Protein AF-A0A967H007-F1 (afdb_monomer_lite)

Sequence (73 aa):
MDPLKYQRPADRAAVESPEWMTVKLRYKAPDGEKSTLLEVPVKDDPVGWAGTSTDFKLAAGVALFGEKLRGSD

Secondary structure (DSSP, 8-state):
----TT------PPP--SEEEEEEEEEE-TT--SEEEEEEEEE--PPPGGGS-HHHHHHHHHHHHHHHHHT--

pLDDT: mean 85.55, std 11.45, range [48.06, 97.19]

Radius of gyration: 19.54 Å; chains: 1; bounding box: 41×41×44 Å

Foldseek 3Di:
DDPDPPDDPPPDDDDPDQFPDKDWDWDADPPGPDIDIDIDTHGPDDDDPVPDDPVVVVVVVVVVVVCVVVVPD

Structure (mmCIF, N/CA/C/O backbone):
data_AF-A0A967H007-F1
#
_entry.id   AF-A0A967H007-F1
#
loop_
_atom_site.group_PDB
_atom_site.id
_atom_site.type_symbol
_atom_site.label_atom_id
_atom_site.label_alt_id
_atom_site.label_comp_id
_atom_site.label_asym_id
_atom_site.label_entity_id
_atom_site.label_seq_id
_atom_site.pdbx_PDB_ins_code
_atom_site.Cartn_x
_atom_site.Cartn_y
_atom_site.Cartn_z
_atom_site.occupancy
_atom_site.B_iso_or_equiv
_atom_site.auth_seq_id
_atom_site.auth_comp_id
_atom_site.auth_asym_id
_atom_site.auth_atom_id
_atom_site.pdbx_PDB_model_num
ATOM 1 N N . MET A 1 1 ? 5.835 25.786 -17.306 1.00 48.06 1 MET A N 1
ATOM 2 C CA . MET A 1 1 ? 5.201 25.184 -16.118 1.00 48.06 1 MET A CA 1
ATOM 3 C C . MET A 1 1 ? 4.339 26.252 -15.486 1.00 48.06 1 MET A C 1
ATOM 5 O O . MET A 1 1 ? 4.881 27.277 -15.092 1.00 48.06 1 MET A O 1
ATOM 9 N N . ASP A 1 2 ? 3.024 26.055 -15.499 1.0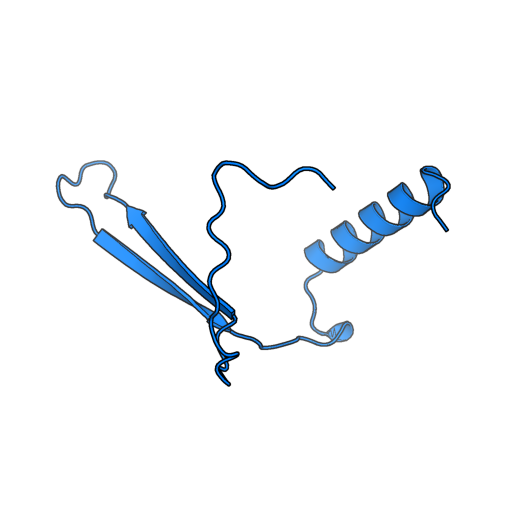0 54.84 2 ASP A N 1
ATOM 10 C CA . ASP A 1 2 ? 2.067 26.998 -14.919 1.00 54.84 2 ASP A CA 1
ATOM 11 C C . ASP A 1 2 ? 2.059 26.828 -13.387 1.00 54.84 2 ASP A C 1
ATOM 13 O O . ASP A 1 2 ? 1.987 25.689 -12.911 1.00 54.84 2 ASP A O 1
ATOM 17 N N . PRO A 1 3 ? 2.174 27.902 -12.592 1.00 67.06 3 PRO A N 1
ATOM 18 C CA . PRO A 1 3 ? 2.163 27.787 -11.143 1.00 67.06 3 PRO A CA 1
ATOM 19 C C . PRO A 1 3 ? 0.788 27.321 -10.642 1.00 67.06 3 PRO A C 1
ATOM 21 O O . PRO A 1 3 ? -0.249 27.911 -10.951 1.00 67.06 3 PRO A O 1
ATOM 24 N N . LEU A 1 4 ? 0.775 26.252 -9.840 1.00 74.94 4 LEU A N 1
ATOM 25 C CA . LEU A 1 4 ? -0.442 25.680 -9.261 1.00 74.94 4 LEU A CA 1
ATOM 26 C C . LEU A 1 4 ? -1.097 26.680 -8.294 1.00 74.94 4 LEU A C 1
ATOM 28 O O . LEU A 1 4 ? -0.691 26.816 -7.144 1.00 74.94 4 LEU A O 1
ATOM 32 N N . LYS A 1 5 ? -2.159 27.349 -8.759 1.00 68.44 5 LYS A N 1
ATOM 33 C CA . LYS A 1 5 ? -2.904 28.419 -8.061 1.00 68.44 5 LYS A CA 1
ATOM 34 C C . LYS A 1 5 ? -3.341 28.092 -6.624 1.00 68.44 5 LYS A C 1
ATOM 36 O O . LYS A 1 5 ? -3.524 29.006 -5.824 1.00 68.44 5 LYS A O 1
ATOM 41 N N . TYR A 1 6 ? -3.528 26.814 -6.297 1.00 73.75 6 TYR A N 1
ATOM 42 C CA . TYR A 1 6 ? -4.015 26.365 -4.986 1.00 73.75 6 TYR A CA 1
ATOM 43 C C . TYR A 1 6 ? -2.957 25.676 -4.127 1.00 73.75 6 TYR A C 1
ATOM 45 O O . TYR A 1 6 ? -3.232 25.336 -2.977 1.00 73.75 6 TYR A O 1
ATOM 53 N N . GLN A 1 7 ? -1.755 25.462 -4.658 1.00 57.22 7 GLN A N 1
ATOM 54 C CA . GLN A 1 7 ? -0.711 24.763 -3.934 1.00 57.22 7 GLN A CA 1
ATOM 55 C C . GLN A 1 7 ? 0.256 25.786 -3.360 1.00 57.22 7 GLN A C 1
ATOM 57 O O . GLN A 1 7 ? 0.953 26.491 -4.083 1.00 57.22 7 GLN A O 1
ATOM 62 N N . ARG A 1 8 ? 0.282 25.879 -2.032 1.00 72.69 8 ARG A N 1
ATOM 63 C CA . ARG A 1 8 ? 1.346 26.589 -1.333 1.00 72.69 8 ARG A CA 1
ATOM 64 C C . ARG A 1 8 ? 2.515 25.607 -1.224 1.00 72.69 8 ARG A C 1
ATOM 66 O O . ARG A 1 8 ? 2.322 24.575 -0.575 1.00 72.69 8 ARG A O 1
ATOM 73 N N . PRO A 1 9 ? 3.672 25.865 -1.858 1.00 64.31 9 PRO A N 1
ATOM 74 C CA . PRO A 1 9 ? 4.853 25.044 -1.645 1.00 64.31 9 PRO A CA 1
ATOM 75 C C . PRO A 1 9 ? 5.145 25.059 -0.149 1.00 64.31 9 PRO A C 1
ATOM 77 O O . PRO A 1 9 ? 5.249 26.123 0.462 1.00 64.31 9 PRO A O 1
ATOM 80 N N . ALA A 1 10 ? 5.146 23.885 0.466 1.00 67.56 10 ALA A N 1
ATOM 81 C CA . ALA A 1 10 ? 5.528 23.771 1.855 1.00 67.56 10 ALA A CA 1
ATOM 82 C C . ALA A 1 10 ? 7.043 23.580 1.871 1.00 67.56 10 ALA A C 1
ATOM 84 O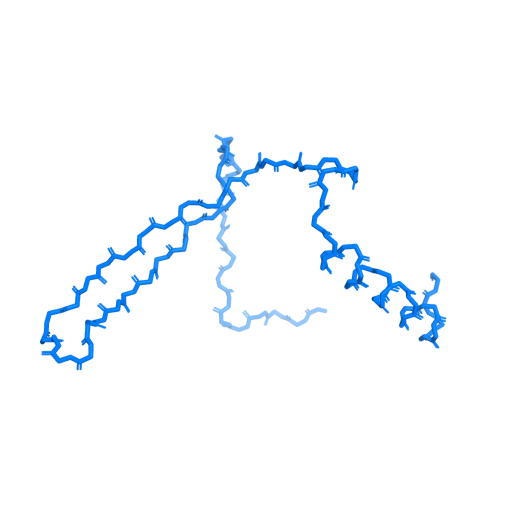 O . ALA A 1 10 ? 7.514 22.492 1.546 1.00 67.56 10 ALA A O 1
ATOM 85 N N . ASP A 1 11 ? 7.784 24.623 2.245 1.00 67.56 11 ASP A N 1
ATOM 86 C CA . ASP A 1 11 ? 9.203 24.515 2.584 1.00 67.56 11 ASP A CA 1
ATOM 87 C C . ASP A 1 11 ? 9.312 23.704 3.879 1.00 67.56 11 ASP A C 1
ATOM 89 O O . ASP A 1 11 ? 9.304 24.231 4.992 1.00 67.56 11 ASP A O 1
ATOM 93 N N . ARG A 1 12 ? 9.292 22.379 3.742 1.00 70.50 12 ARG A N 1
ATOM 94 C CA . ARG A 1 12 ? 9.468 21.435 4.842 1.00 70.50 12 ARG A CA 1
ATOM 95 C C . ARG A 1 12 ? 10.789 20.725 4.632 1.00 70.50 12 ARG A C 1
ATOM 97 O O . ARG A 1 12 ? 11.010 20.130 3.581 1.00 70.50 12 ARG A O 1
ATOM 104 N N . ALA A 1 13 ? 11.648 20.790 5.643 1.00 77.94 13 ALA A N 1
ATOM 105 C CA . ALA A 1 13 ? 12.831 19.949 5.686 1.00 77.94 13 ALA A CA 1
ATOM 106 C C . ALA A 1 13 ? 12.403 18.475 5.633 1.00 77.94 13 ALA A C 1
ATOM 108 O O . ALA A 1 13 ? 11.399 18.0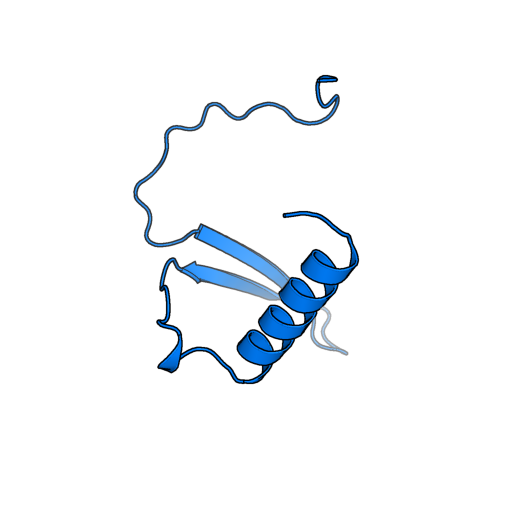97 6.245 1.00 77.94 13 ALA A O 1
ATOM 109 N N . ALA A 1 14 ? 13.156 17.659 4.892 1.00 75.81 14 ALA A N 1
ATOM 110 C CA . ALA A 1 14 ? 12.979 16.217 4.928 1.00 75.81 14 ALA A CA 1
ATOM 111 C C . ALA A 1 14 ? 13.212 15.733 6.365 1.00 75.81 14 ALA A C 1
ATOM 113 O O . ALA A 1 14 ? 14.210 16.087 6.993 1.00 75.81 14 ALA A O 1
ATOM 114 N N . VAL A 1 15 ? 12.263 14.964 6.889 1.00 79.19 15 VAL A N 1
ATOM 115 C CA . VAL A 1 15 ? 12.368 14.331 8.204 1.00 79.19 15 VAL A CA 1
ATOM 116 C C . VAL A 1 15 ? 12.718 12.872 7.962 1.00 79.19 15 VAL A C 1
ATOM 118 O O . VAL A 1 15 ? 12.035 12.211 7.181 1.00 79.19 15 VAL A O 1
ATOM 121 N N . GLU A 1 16 ? 13.758 12.365 8.623 1.00 81.00 16 GLU A N 1
ATOM 122 C CA . GLU A 1 16 ? 14.022 10.925 8.650 1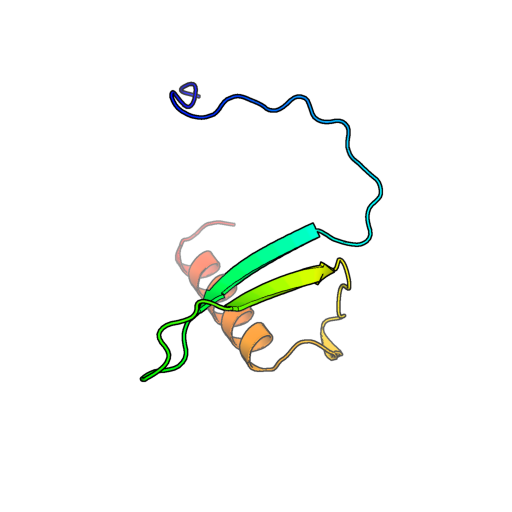.00 81.00 16 GLU A CA 1
ATOM 123 C C . GLU A 1 16 ? 12.918 10.245 9.465 1.00 81.00 16 GLU A C 1
ATOM 125 O O . GLU A 1 16 ? 12.873 10.327 10.692 1.00 81.00 16 GLU A O 1
ATOM 130 N N . SER A 1 17 ? 11.977 9.628 8.757 1.00 84.12 17 SER A N 1
ATOM 131 C CA . SER A 1 17 ? 10.826 8.935 9.320 1.00 84.12 17 SER A CA 1
ATOM 132 C C . SER A 1 17 ? 10.671 7.589 8.615 1.00 84.12 17 SER A C 1
ATOM 134 O O . SER A 1 17 ? 10.716 7.554 7.386 1.00 84.12 17 SER A O 1
ATOM 136 N N . PRO A 1 18 ? 10.428 6.490 9.350 1.00 86.25 18 PRO A N 1
ATOM 137 C CA . PRO A 1 18 ? 10.077 5.206 8.748 1.00 86.25 18 PRO A CA 1
ATOM 138 C C . PRO A 1 18 ? 8.641 5.190 8.196 1.00 86.25 18 PRO A C 1
ATOM 140 O O . PRO A 1 18 ? 8.193 4.169 7.686 1.00 86.25 18 PRO A O 1
ATOM 143 N N . GLU A 1 19 ? 7.885 6.283 8.338 1.00 88.19 19 GLU A N 1
ATOM 144 C CA . GLU A 1 19 ? 6.521 6.441 7.830 1.00 88.19 19 GLU A CA 1
ATOM 145 C C . GLU A 1 19 ? 6.488 7.397 6.637 1.00 88.19 19 GLU A C 1
ATOM 147 O O . GLU A 1 19 ? 6.951 8.536 6.738 1.00 88.19 19 GLU A O 1
ATOM 152 N N . TRP A 1 20 ? 5.882 6.956 5.534 1.00 87.44 20 TRP A N 1
ATOM 153 C CA . TRP A 1 20 ? 5.625 7.780 4.351 1.00 87.44 20 TRP A CA 1
ATOM 154 C C . TRP A 1 20 ? 4.429 8.706 4.553 1.00 87.44 20 TRP A C 1
ATOM 156 O O . TRP A 1 20 ? 4.466 9.878 4.183 1.00 87.44 20 TRP A O 1
ATOM 166 N N . MET A 1 21 ? 3.341 8.174 5.111 1.00 88.06 21 MET A N 1
ATOM 167 C CA . MET A 1 21 ? 2.117 8.930 5.369 1.00 88.06 21 MET A CA 1
ATOM 168 C C . MET A 1 21 ? 1.245 8.244 6.415 1.00 88.06 21 MET A C 1
ATOM 170 O O . MET A 1 21 ? 1.363 7.047 6.643 1.00 88.06 21 MET A O 1
ATOM 174 N N . THR A 1 22 ? 0.294 8.978 6.988 1.00 90.94 22 THR A N 1
ATOM 175 C CA . THR A 1 22 ? -0.731 8.412 7.873 1.00 90.94 22 THR A CA 1
ATOM 176 C C . THR A 1 22 ? -2.106 8.598 7.244 1.00 90.94 22 THR A C 1
ATOM 178 O O . THR A 1 22 ? -2.537 9.724 6.990 1.00 90.94 22 THR A O 1
ATOM 181 N N . VAL A 1 23 ? -2.827 7.501 7.023 1.00 91.94 23 VAL A N 1
ATOM 182 C CA . VAL A 1 23 ? -4.211 7.527 6.545 1.00 91.94 23 VAL A CA 1
ATOM 183 C C . VAL A 1 23 ? -5.135 7.719 7.741 1.00 91.94 23 VAL A C 1
ATOM 185 O O . VAL A 1 23 ? -5.193 6.872 8.631 1.00 91.94 23 VAL A O 1
ATOM 188 N N . LYS A 1 24 ? -5.866 8.837 7.758 1.00 93.62 24 LYS A N 1
ATOM 189 C CA . LYS A 1 24 ? -6.881 9.139 8.775 1.00 93.62 24 LYS A CA 1
ATOM 190 C C . LYS A 1 24 ? -8.267 9.002 8.163 1.00 93.62 24 LYS A C 1
ATOM 192 O O . LYS A 1 24 ? -8.688 9.853 7.383 1.00 93.62 24 LYS A O 1
ATOM 197 N N . LEU A 1 25 ? -8.980 7.943 8.527 1.00 91.38 25 LEU A N 1
ATOM 198 C CA . LEU A 1 25 ? -10.343 7.687 8.079 1.00 91.38 25 LEU A CA 1
ATOM 199 C C . LEU A 1 25 ? -11.303 7.808 9.256 1.00 91.38 25 LEU A C 1
ATOM 201 O O . LEU A 1 25 ? -11.114 7.185 10.295 1.00 91.38 25 LEU A O 1
ATOM 205 N N . ARG A 1 26 ? -12.374 8.580 9.090 1.00 93.19 26 ARG A N 1
ATOM 206 C CA . ARG A 1 26 ? -13.483 8.578 10.043 1.00 93.19 26 ARG A CA 1
ATOM 207 C C . ARG A 1 26 ? -14.626 7.758 9.479 1.00 93.19 26 ARG A C 1
ATOM 209 O O . ARG A 1 26 ? -15.104 8.054 8.390 1.00 93.19 26 ARG A O 1
ATOM 216 N N . TYR A 1 27 ? -15.079 6.764 10.231 1.00 91.94 27 TYR A N 1
ATOM 217 C CA . TYR A 1 27 ? -16.216 5.932 9.851 1.00 91.94 27 TYR A CA 1
ATOM 218 C C . TYR A 1 27 ? -17.239 5.863 10.986 1.00 91.94 27 TYR A C 1
ATOM 220 O O . TYR A 1 27 ? -16.949 6.213 12.132 1.00 91.94 27 TYR A O 1
ATOM 228 N N . LYS A 1 28 ? -18.462 5.468 10.648 1.00 94.56 28 LYS A N 1
ATOM 229 C CA . LYS A 1 28 ? -19.542 5.154 11.587 1.00 94.56 28 LYS A CA 1
ATOM 230 C C . LYS A 1 28 ? -19.970 3.710 11.336 1.00 94.56 28 LYS A C 1
ATOM 232 O O . LYS A 1 28 ? -19.835 3.225 10.214 1.00 94.56 28 LYS A O 1
ATOM 237 N N . ALA A 1 29 ? -20.467 3.030 12.364 1.00 87.50 29 ALA A N 1
ATOM 238 C CA . ALA A 1 29 ? -21.181 1.772 12.151 1.00 87.50 29 ALA A CA 1
ATOM 239 C C . ALA A 1 29 ? -22.508 2.051 11.410 1.00 87.50 29 ALA A C 1
ATOM 241 O O . ALA A 1 29 ? -23.005 3.172 11.530 1.00 87.50 29 ALA A O 1
ATOM 242 N N . PRO A 1 30 ? -23.089 1.076 10.682 1.00 86.94 30 PRO A N 1
ATOM 243 C CA . PRO A 1 30 ? -24.317 1.281 9.904 1.00 86.94 30 PRO A CA 1
ATOM 244 C C . PRO A 1 30 ? -25.456 1.939 10.697 1.00 86.94 30 PRO A C 1
ATOM 246 O O . PRO A 1 30 ? -26.042 2.903 10.219 1.00 86.94 30 PRO A O 1
ATOM 249 N N . ASP A 1 31 ? -25.667 1.500 11.941 1.00 85.88 31 ASP A N 1
ATOM 250 C CA . ASP A 1 31 ? -26.690 2.039 12.855 1.00 85.88 31 ASP A CA 1
ATOM 251 C C . ASP A 1 31 ? -26.086 2.915 13.973 1.00 85.88 31 ASP A C 1
ATOM 253 O O . ASP A 1 31 ? -26.697 3.170 15.011 1.00 85.88 31 ASP A O 1
ATOM 257 N N . GLY A 1 32 ? -24.822 3.318 13.820 1.00 84.62 32 GLY A N 1
ATOM 258 C CA . GLY A 1 32 ? -24.058 4.009 14.851 1.00 84.62 32 GLY A CA 1
ATOM 259 C C . GLY A 1 32 ? -24.039 5.521 14.660 1.00 84.62 32 GLY A C 1
ATOM 260 O O . GLY A 1 32 ? -23.476 6.029 13.696 1.00 84.62 32 GLY A O 1
ATOM 261 N N . GLU A 1 33 ? -24.519 6.269 15.652 1.00 82.88 33 GLU A N 1
ATOM 262 C CA . GLU A 1 33 ? -24.507 7.739 15.606 1.00 82.88 33 GLU A CA 1
ATOM 263 C C . GLU A 1 33 ? -23.10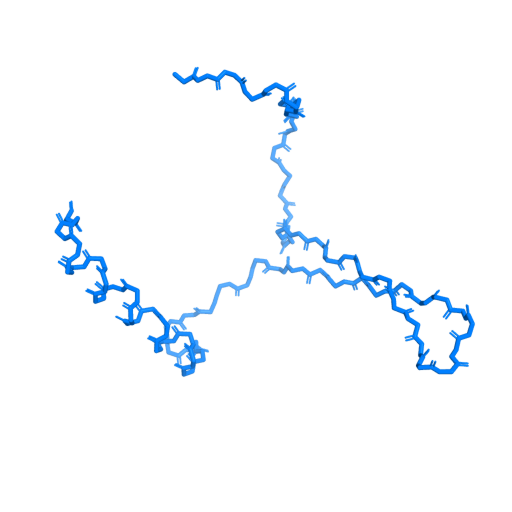9 8.358 15.797 1.00 82.88 33 GLU A C 1
ATOM 265 O O . GLU A 1 33 ? -22.835 9.480 15.351 1.00 82.88 33 GLU A O 1
ATOM 270 N N . LYS A 1 34 ? -22.187 7.624 16.433 1.00 87.06 34 LYS A N 1
ATOM 271 C CA . LYS A 1 34 ? -20.841 8.106 16.776 1.00 87.06 34 LYS A CA 1
ATOM 272 C C . LYS A 1 34 ? -19.814 7.735 15.710 1.00 87.06 34 LYS A C 1
ATOM 274 O O . LYS A 1 34 ? -19.706 6.584 15.303 1.00 87.06 34 LYS A O 1
ATOM 279 N N . SER A 1 35 ? -19.029 8.730 15.293 1.00 87.06 35 SER A N 1
ATOM 280 C CA . SER A 1 35 ? -17.919 8.551 14.353 1.00 87.06 35 SER A CA 1
ATOM 281 C C . SER A 1 35 ? -16.635 8.158 15.075 1.00 87.06 35 SER A C 1
ATOM 283 O O . SER A 1 35 ? -16.165 8.897 15.943 1.00 87.06 35 SER A O 1
ATOM 285 N N . THR A 1 36 ? -16.035 7.058 14.636 1.00 88.94 36 THR A N 1
ATOM 286 C CA . THR A 1 36 ? -14.739 6.548 15.086 1.00 88.94 36 THR A CA 1
ATOM 287 C C . THR A 1 36 ? -13.643 6.996 14.127 1.00 88.94 36 THR A C 1
ATOM 289 O O . THR A 1 36 ? -13.838 7.011 12.912 1.00 88.94 36 THR A O 1
ATOM 292 N N . LEU A 1 37 ? -12.494 7.383 14.677 1.00 91.62 37 LEU A N 1
ATOM 293 C CA . LEU A 1 37 ? -11.293 7.710 13.917 1.00 91.62 37 LEU A CA 1
ATOM 294 C C . LEU A 1 37 ? -10.405 6.464 13.810 1.00 91.62 37 LEU A C 1
ATOM 296 O O . LEU A 1 37 ? -10.064 5.862 14.823 1.00 91.62 37 LEU A O 1
ATOM 300 N N . LEU A 1 38 ? -10.039 6.103 12.586 1.00 91.62 38 LEU A N 1
ATOM 301 C CA . LEU A 1 38 ? -9.048 5.095 12.241 1.00 91.62 38 LEU A CA 1
ATOM 302 C C . LEU A 1 38 ? -7.805 5.817 11.725 1.00 91.62 38 LEU A C 1
ATOM 304 O O . LEU A 1 38 ? -7.879 6.528 10.723 1.00 91.62 38 LEU A O 1
ATOM 308 N N . GLU A 1 39 ? -6.681 5.638 12.408 1.00 93.81 39 GLU A N 1
ATOM 309 C CA . GLU A 1 39 ? -5.384 6.151 11.969 1.00 93.81 39 GLU A CA 1
ATOM 310 C C . GLU A 1 39 ? -4.478 4.970 11.630 1.00 93.81 39 GLU A C 1
ATOM 312 O O . GLU A 1 39 ? -4.221 4.118 12.480 1.00 93.81 39 GLU A O 1
ATOM 317 N N . VAL A 1 40 ? -4.026 4.902 10.379 1.00 93.44 40 VAL A N 1
ATOM 318 C CA . VAL A 1 40 ? -3.145 3.836 9.892 1.00 93.44 40 VAL A CA 1
ATOM 319 C C . VAL A 1 40 ? -1.881 4.469 9.314 1.00 93.44 40 VAL A C 1
ATOM 321 O O . VAL A 1 40 ? -1.962 5.126 8.271 1.00 93.44 40 VAL A O 1
ATOM 324 N N . PRO A 1 41 ? -0.717 4.311 9.967 1.00 91.19 41 PRO A N 1
ATOM 325 C CA . PRO A 1 41 ? 0.551 4.730 9.392 1.00 91.19 41 PRO A CA 1
ATOM 326 C C . PRO A 1 41 ? 0.964 3.777 8.266 1.00 91.19 41 PRO A C 1
ATOM 328 O O . PRO A 1 41 ? 0.924 2.555 8.412 1.00 91.19 41 PRO A O 1
ATOM 331 N N . VAL A 1 42 ? 1.373 4.350 7.140 1.00 90.44 42 VAL A N 1
ATOM 332 C CA . VAL A 1 42 ? 1.982 3.658 6.005 1.00 90.44 42 VAL A CA 1
ATOM 333 C C . VAL A 1 42 ? 3.487 3.803 6.144 1.00 90.44 42 VAL A C 1
ATOM 335 O O . VAL A 1 42 ? 4.012 4.918 6.125 1.00 90.44 42 VAL A O 1
ATOM 338 N N . LYS A 1 43 ? 4.165 2.670 6.307 1.00 91.12 43 LYS A N 1
ATOM 339 C CA . LYS A 1 43 ? 5.607 2.605 6.535 1.00 91.12 43 LYS A CA 1
ATOM 340 C C . LYS A 1 43 ? 6.381 2.388 5.244 1.00 91.12 43 LYS A C 1
ATOM 342 O O . LYS A 1 43 ? 5.869 1.777 4.309 1.00 91.12 43 LYS A O 1
ATOM 347 N N . ASP A 1 44 ? 7.618 2.860 5.251 1.00 85.75 44 ASP A N 1
ATOM 348 C CA . ASP A 1 44 ? 8.634 2.532 4.261 1.00 85.75 44 ASP A CA 1
ATOM 349 C C . ASP A 1 44 ? 9.200 1.135 4.541 1.00 85.75 44 ASP A C 1
ATOM 351 O O . ASP A 1 44 ? 10.243 0.981 5.176 1.00 85.75 44 ASP A O 1
ATOM 355 N N . ASP A 1 45 ? 8.454 0.105 4.149 1.00 86.94 45 ASP A N 1
ATOM 356 C CA . ASP A 1 45 ? 8.881 -1.289 4.283 1.00 86.94 45 ASP A CA 1
ATOM 357 C C . ASP A 1 45 ? 8.868 -1.971 2.906 1.00 86.94 45 ASP A C 1
ATOM 359 O O . ASP A 1 45 ? 7.885 -2.620 2.523 1.00 86.94 45 ASP A O 1
ATOM 363 N N . PRO A 1 46 ? 9.910 -1.745 2.086 1.00 85.81 46 PRO A N 1
ATOM 364 C CA . PRO A 1 46 ? 9.954 -2.253 0.728 1.00 85.81 46 PRO A CA 1
ATOM 365 C C . PRO A 1 46 ? 10.103 -3.775 0.726 1.00 85.81 46 PRO A C 1
ATOM 367 O O . PRO A 1 46 ? 11.091 -4.342 1.192 1.00 85.81 46 PRO A O 1
ATOM 370 N N . VAL A 1 47 ? 9.135 -4.449 0.109 1.00 90.62 47 V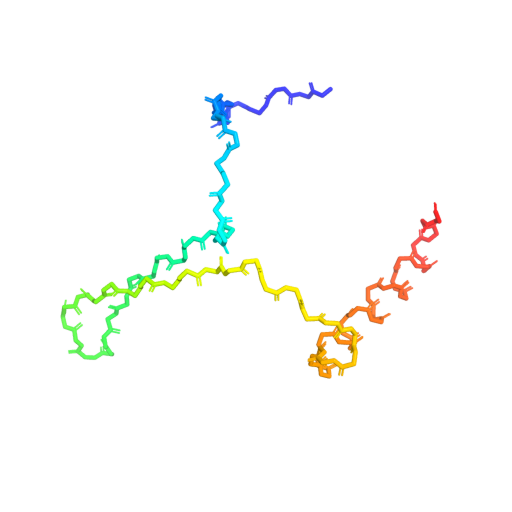AL A N 1
ATOM 371 C CA . VAL A 1 47 ? 9.167 -5.900 -0.076 1.00 90.62 47 VAL A CA 1
ATOM 372 C C . VAL A 1 47 ? 9.810 -6.231 -1.422 1.00 90.62 47 VAL A C 1
ATOM 374 O O . VAL A 1 47 ? 9.417 -5.708 -2.465 1.00 90.62 47 VAL A O 1
ATOM 377 N N . GLY A 1 48 ? 10.797 -7.130 -1.418 1.00 93.12 48 GLY A N 1
ATOM 378 C CA . GLY A 1 48 ? 11.428 -7.607 -2.650 1.00 93.12 48 GLY A CA 1
ATOM 379 C C . GLY A 1 48 ? 10.446 -8.343 -3.571 1.00 93.12 48 GLY A C 1
ATOM 380 O O . GLY A 1 48 ? 9.443 -8.889 -3.118 1.00 93.12 48 GLY A O 1
ATOM 381 N N . TRP A 1 49 ? 10.760 -8.429 -4.869 1.00 91.06 49 TRP A N 1
ATOM 382 C CA . TRP A 1 49 ? 9.872 -9.009 -5.894 1.00 91.06 49 TRP A CA 1
ATOM 383 C C . TRP A 1 49 ? 9.304 -10.392 -5.540 1.00 91.06 49 TRP A C 1
ATOM 385 O O . TRP A 1 49 ? 8.140 -10.682 -5.805 1.00 91.06 49 TRP A O 1
ATOM 395 N N . ALA A 1 50 ? 10.101 -11.263 -4.916 1.00 94.06 50 ALA A N 1
ATOM 396 C CA . ALA A 1 50 ? 9.624 -12.581 -4.504 1.00 94.06 50 ALA A CA 1
ATOM 397 C C . ALA A 1 50 ? 8.458 -12.490 -3.501 1.00 94.06 50 ALA A C 1
ATOM 399 O O . ALA A 1 50 ? 7.504 -13.258 -3.618 1.00 94.06 50 ALA A O 1
ATOM 400 N N . GLY A 1 51 ? 8.506 -11.518 -2.586 1.00 93.06 51 GLY A N 1
ATOM 401 C CA . GLY A 1 51 ? 7.521 -11.309 -1.526 1.00 93.06 51 GLY A CA 1
ATOM 402 C C . GLY A 1 51 ? 6.333 -10.421 -1.902 1.00 93.06 51 GLY A C 1
ATOM 403 O O . GLY A 1 51 ? 5.423 -10.278 -1.091 1.00 93.06 51 GLY A O 1
ATOM 404 N N . THR A 1 52 ? 6.298 -9.828 -3.101 1.00 94.19 52 THR A N 1
ATOM 405 C CA . THR A 1 52 ? 5.133 -9.036 -3.527 1.00 94.19 52 THR A CA 1
ATOM 406 C C . THR A 1 52 ? 3.931 -9.930 -3.846 1.00 94.19 52 THR A C 1
ATOM 408 O O . THR A 1 52 ? 4.077 -11.093 -4.246 1.00 94.19 52 THR A O 1
ATOM 411 N N . SER A 1 53 ? 2.723 -9.383 -3.672 1.00 94.81 53 SER A N 1
ATOM 412 C CA . SER A 1 53 ? 1.478 -10.112 -3.920 1.00 94.81 53 SER A CA 1
ATOM 413 C C . SER A 1 53 ? 1.303 -10.459 -5.399 1.00 94.81 53 SER A C 1
ATOM 415 O O . SER A 1 53 ? 1.807 -9.771 -6.290 1.00 94.81 53 SER A O 1
ATOM 417 N N . THR A 1 54 ? 0.548 -11.523 -5.673 1.00 96.69 54 THR A N 1
ATOM 418 C CA . THR A 1 54 ? 0.187 -11.914 -7.043 1.00 96.69 54 THR A CA 1
ATOM 419 C C . THR A 1 54 ? -0.517 -10.779 -7.787 1.00 96.69 54 THR A C 1
ATOM 421 O O . THR A 1 54 ? -0.183 -10.506 -8.938 1.00 96.69 54 THR A O 1
ATOM 424 N N . ASP A 1 55 ? -1.423 -10.070 -7.112 1.00 96.81 55 ASP A N 1
ATOM 425 C CA . ASP A 1 55 ? -2.178 -8.960 -7.700 1.00 96.81 55 ASP A CA 1
ATOM 426 C C . ASP A 1 55 ? -1.272 -7.793 -8.091 1.00 96.81 55 ASP A C 1
ATOM 428 O O . ASP A 1 55 ? -1.419 -7.228 -9.173 1.00 96.81 55 ASP A O 1
ATOM 432 N N . PHE A 1 56 ? -0.285 -7.466 -7.250 1.00 95.12 56 PHE A N 1
ATOM 433 C CA . PHE A 1 56 ? 0.693 -6.433 -7.573 1.00 95.12 56 PHE A CA 1
ATOM 434 C C . PHE A 1 56 ? 1.520 -6.819 -8.803 1.00 95.12 56 PHE A C 1
ATOM 436 O O . PHE A 1 56 ? 1.692 -6.010 -9.714 1.00 95.12 56 PHE A O 1
ATOM 443 N N . LYS A 1 57 ? 1.991 -8.072 -8.867 1.00 96.00 57 LYS A N 1
ATOM 444 C CA . LYS A 1 57 ? 2.754 -8.591 -10.015 1.00 96.00 57 LYS A CA 1
ATOM 445 C C . LYS A 1 57 ? 1.934 -8.535 -11.305 1.00 96.00 57 LYS A C 1
ATOM 447 O O . LYS A 1 57 ? 2.456 -8.125 -12.340 1.00 96.00 57 LYS A O 1
ATOM 452 N N . LEU A 1 58 ? 0.655 -8.907 -11.238 1.00 96.69 58 LEU A N 1
ATOM 453 C CA . LEU A 1 58 ? -0.264 -8.833 -12.373 1.00 96.69 58 LEU A CA 1
ATOM 454 C C . LEU A 1 58 ? -0.472 -7.384 -12.831 1.00 96.69 58 LEU A C 1
ATOM 456 O O . LEU A 1 58 ? -0.305 -7.091 -14.014 1.00 96.69 58 LEU A O 1
ATOM 460 N N . ALA A 1 59 ? -0.794 -6.476 -11.906 1.00 97.19 59 ALA A N 1
ATOM 461 C CA . ALA A 1 59 ? -1.015 -5.065 -12.210 1.00 97.19 59 ALA A CA 1
ATOM 462 C C . ALA A 1 59 ? 0.229 -4.411 -12.832 1.00 97.19 59 ALA A C 1
ATOM 464 O O . ALA A 1 59 ? 0.112 -3.707 -13.835 1.00 97.19 59 ALA A O 1
ATOM 465 N N . ALA A 1 60 ? 1.419 -4.701 -12.296 1.00 95.06 60 ALA A N 1
ATOM 466 C CA . ALA A 1 60 ? 2.686 -4.239 -12.856 1.00 95.06 60 ALA A CA 1
ATOM 467 C C . ALA A 1 60 ? 2.905 -4.759 -14.287 1.00 95.06 60 ALA A C 1
ATOM 469 O O . ALA A 1 60 ? 3.271 -3.988 -15.171 1.00 95.06 60 ALA A O 1
ATOM 470 N N . GLY A 1 61 ? 2.621 -6.041 -14.545 1.00 95.50 61 GLY A N 1
ATOM 471 C CA . GLY A 1 61 ? 2.715 -6.620 -15.887 1.00 95.50 61 GLY A CA 1
ATOM 472 C C . GLY A 1 61 ? 1.767 -5.961 -16.894 1.00 95.50 61 GLY A C 1
ATOM 473 O O . GLY A 1 61 ? 2.178 -5.648 -18.010 1.00 95.50 61 GLY A O 1
ATOM 474 N N . VAL A 1 62 ? 0.519 -5.693 -16.496 1.00 96.50 62 VAL A N 1
ATOM 475 C CA . VAL A 1 62 ? -0.461 -4.984 -17.338 1.00 96.50 62 VAL A CA 1
ATOM 476 C C . VAL A 1 62 ? -0.013 -3.549 -17.620 1.00 96.50 62 VAL A C 1
ATOM 478 O O . VAL A 1 62 ? -0.104 -3.102 -18.763 1.00 96.50 62 VAL A O 1
ATOM 481 N N . ALA A 1 63 ? 0.500 -2.839 -16.613 1.00 95.62 63 ALA A N 1
ATOM 482 C CA . ALA A 1 63 ? 1.004 -1.479 -16.775 1.00 95.62 63 ALA A CA 1
ATOM 483 C C . ALA A 1 63 ? 2.186 -1.419 -17.756 1.00 95.62 63 ALA A C 1
ATOM 485 O O . ALA A 1 63 ? 2.145 -0.628 -18.696 1.00 95.62 63 ALA A O 1
ATOM 486 N N . LEU A 1 64 ? 3.180 -2.300 -17.595 1.00 94.44 64 LEU A N 1
ATOM 487 C CA . LEU A 1 64 ? 4.339 -2.397 -18.494 1.00 94.44 64 LEU A CA 1
ATOM 488 C C . LEU A 1 64 ? 3.931 -2.771 -19.923 1.00 94.44 64 LEU A C 1
ATOM 490 O O . LEU A 1 64 ? 4.457 -2.234 -20.896 1.00 94.44 64 LEU A O 1
ATOM 494 N N . PHE A 1 65 ? 2.963 -3.675 -20.072 1.00 95.25 65 PHE A N 1
ATOM 495 C CA . PHE A 1 65 ? 2.419 -4.007 -21.384 1.00 95.25 65 PHE A CA 1
ATOM 496 C C . PHE A 1 65 ? 1.729 -2.798 -22.033 1.00 95.25 65 PHE A C 1
ATOM 498 O O . PHE A 1 65 ? 1.963 -2.511 -23.206 1.00 95.25 65 PHE A O 1
ATOM 505 N N . GLY A 1 66 ? 0.917 -2.062 -21.270 1.00 94.56 66 GLY A N 1
ATOM 506 C CA . GLY A 1 66 ? 0.258 -0.844 -21.738 1.00 94.56 66 GLY A CA 1
ATOM 507 C C . GLY A 1 66 ? 1.245 0.259 -22.126 1.00 94.56 66 GLY A C 1
ATOM 508 O O . GLY A 1 66 ? 1.064 0.903 -23.157 1.00 94.56 66 GLY A O 1
ATOM 509 N N . GLU A 1 67 ? 2.310 0.449 -21.348 1.00 94.12 67 GLU A N 1
ATOM 510 C CA . GLU A 1 67 ? 3.405 1.369 -21.668 1.00 94.12 67 GLU A CA 1
ATOM 511 C C . GLU A 1 67 ? 4.073 1.014 -22.999 1.00 94.12 67 GLU A C 1
ATOM 513 O O . GLU A 1 67 ? 4.180 1.873 -23.879 1.00 94.12 67 GLU A O 1
ATOM 518 N N . LYS A 1 68 ? 4.406 -0.266 -23.196 1.00 92.38 68 LYS A N 1
ATOM 519 C CA . LYS A 1 68 ? 4.981 -0.755 -24.451 1.00 92.38 68 LYS A CA 1
ATOM 520 C C . LYS A 1 68 ? 4.067 -0.494 -25.650 1.00 92.38 68 LYS A C 1
ATOM 522 O O . LYS A 1 68 ? 4.537 -0.095 -26.711 1.00 92.38 68 LYS A O 1
ATOM 527 N N . LEU A 1 69 ? 2.755 -0.693 -25.496 1.00 92.06 69 LEU A N 1
ATOM 528 C CA . LEU A 1 69 ? 1.779 -0.409 -26.556 1.00 92.06 69 LEU A CA 1
ATOM 529 C C . LEU A 1 69 ? 1.619 1.088 -26.844 1.00 92.06 69 LEU A C 1
ATOM 531 O O . LEU A 1 69 ? 1.327 1.463 -27.978 1.00 92.06 69 LEU A O 1
ATOM 535 N N . ARG A 1 70 ? 1.808 1.943 -25.836 1.00 89.81 70 ARG A N 1
ATOM 536 C CA . ARG A 1 70 ? 1.761 3.404 -25.978 1.00 89.81 70 ARG A CA 1
ATOM 537 C C . ARG A 1 70 ? 2.958 3.950 -26.772 1.00 89.81 70 ARG A C 1
ATOM 539 O O . ARG A 1 70 ? 2.909 5.102 -27.194 1.00 89.81 70 ARG A O 1
ATOM 546 N N . GLY A 1 71 ? 4.006 3.151 -26.997 1.00 81.00 71 GLY A N 1
ATOM 547 C CA . GLY A 1 71 ? 5.221 3.576 -27.701 1.00 81.00 71 GLY A CA 1
ATOM 548 C C . GLY A 1 71 ? 6.068 4.554 -26.888 1.00 81.00 71 GLY A C 1
ATOM 549 O O . GLY A 1 71 ? 6.770 5.386 -27.456 1.00 81.00 71 GLY A O 1
ATOM 550 N N . SER A 1 72 ? 5.943 4.504 -25.562 1.00 67.75 72 SER A N 1
ATOM 551 C CA . SER A 1 72 ? 6.830 5.213 -24.646 1.00 67.75 72 SER A CA 1
ATOM 552 C C . SER A 1 72 ? 7.921 4.236 -24.229 1.00 67.75 72 SER A C 1
ATOM 554 O O . SER A 1 72 ? 7.670 3.405 -23.364 1.00 67.75 72 SER A O 1
ATOM 556 N N . ASP A 1 73 ? 9.065 4.304 -24.904 1.00 56.53 73 ASP A N 1
ATOM 557 C CA . ASP A 1 73 ? 10.341 3.806 -24.375 1.00 56.53 73 ASP A CA 1
ATOM 558 C C . ASP A 1 73 ? 11.065 4.957 -23.657 1.00 56.53 73 ASP A C 1
ATOM 560 O O . ASP A 1 73 ? 10.957 6.113 -24.143 1.00 56.53 73 ASP A O 1
#